Protein AF-A0A2I1DRF0-F1 (afdb_monomer_lite)

Structure (mmCIF, N/CA/C/O backbone):
data_AF-A0A2I1DRF0-F1
#
_entry.id   AF-A0A2I1DRF0-F1
#
loop_
_atom_site.group_PDB
_atom_site.id
_atom_site.type_symbol
_atom_site.label_atom_id
_atom_site.label_alt_id
_atom_site.label_comp_id
_atom_site.label_asym_id
_atom_site.label_entity_id
_atom_site.label_seq_id
_atom_site.pdbx_PDB_ins_code
_atom_site.Cartn_x
_atom_site.Cartn_y
_atom_site.Cartn_z
_atom_site.occupancy
_atom_site.B_iso_or_equiv
_atom_site.auth_seq_id
_atom_site.auth_comp_id
_atom_site.auth_asym_id
_atom_site.auth_atom_id
_atom_site.pdbx_PDB_model_num
ATOM 1 N N . MET A 1 1 ? 19.678 -8.489 -13.136 1.00 70.81 1 MET A N 1
ATOM 2 C CA . MET A 1 1 ? 19.149 -7.119 -12.945 1.00 70.81 1 MET A CA 1
ATOM 3 C C . MET A 1 1 ? 17.855 -7.217 -12.158 1.00 70.81 1 MET A C 1
ATOM 5 O O . MET A 1 1 ? 17.047 -8.071 -12.495 1.00 70.81 1 MET A O 1
ATOM 9 N N . ALA A 1 2 ? 17.680 -6.415 -11.107 1.00 85.12 2 ALA A N 1
ATOM 10 C CA . ALA A 1 2 ? 16.410 -6.353 -10.385 1.00 85.12 2 ALA A CA 1
ATOM 11 C C . ALA A 1 2 ? 15.388 -5.539 -11.194 1.00 85.12 2 ALA A C 1
ATOM 13 O O . ALA A 1 2 ? 15.760 -4.560 -11.841 1.00 85.12 2 ALA A O 1
ATOM 14 N N . ASP A 1 3 ? 14.115 -5.934 -11.165 1.00 93.12 3 ASP A N 1
ATOM 15 C CA . ASP A 1 3 ? 13.043 -5.197 -11.835 1.00 93.12 3 ASP A CA 1
ATOM 16 C C . ASP A 1 3 ? 12.927 -3.779 -11.248 1.00 93.12 3 ASP A C 1
ATOM 18 O O . ASP A 1 3 ? 12.793 -3.594 -10.034 1.00 93.12 3 ASP A O 1
ATOM 22 N N . ALA A 1 4 ? 12.995 -2.757 -12.101 1.00 93.88 4 ALA A N 1
ATOM 23 C CA . ALA A 1 4 ? 12.957 -1.361 -11.672 1.00 93.88 4 ALA A CA 1
ATOM 24 C C . ALA A 1 4 ? 11.630 -0.986 -10.984 1.00 93.88 4 ALA A C 1
ATOM 26 O O . ALA A 1 4 ? 11.617 -0.117 -10.109 1.00 93.88 4 ALA A O 1
ATOM 27 N N . ARG A 1 5 ? 10.528 -1.676 -11.314 1.00 94.50 5 ARG A N 1
ATOM 28 C CA . ARG A 1 5 ? 9.217 -1.493 -10.669 1.00 94.50 5 ARG A CA 1
ATOM 29 C C . ARG A 1 5 ? 9.248 -1.903 -9.196 1.00 94.50 5 ARG A C 1
ATOM 31 O O . ARG A 1 5 ? 8.547 -1.303 -8.393 1.00 94.50 5 ARG A O 1
ATOM 38 N N . CYS A 1 6 ? 10.093 -2.867 -8.822 1.00 92.75 6 CYS A N 1
ATOM 39 C CA . CYS A 1 6 ? 10.230 -3.324 -7.435 1.00 92.75 6 CYS A CA 1
ATOM 40 C C . CYS A 1 6 ? 11.031 -2.359 -6.549 1.00 92.75 6 CYS A C 1
ATOM 42 O O . CYS A 1 6 ? 10.983 -2.477 -5.329 1.00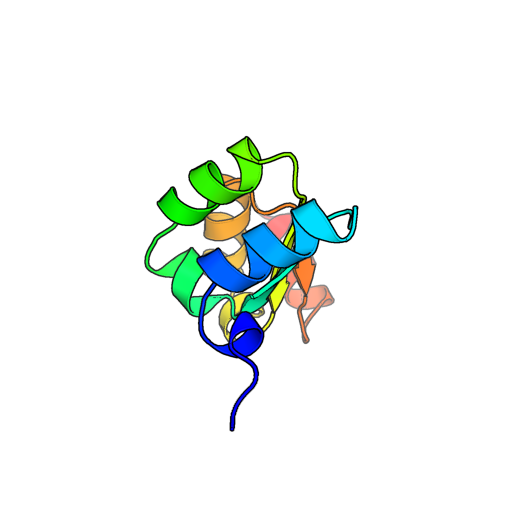 92.75 6 CYS A O 1
ATOM 44 N N . ASN A 1 7 ? 11.768 -1.420 -7.149 1.00 91.50 7 ASN A N 1
ATOM 45 C CA . ASN A 1 7 ? 12.700 -0.540 -6.438 1.00 91.50 7 ASN A CA 1
ATOM 46 C C . ASN A 1 7 ? 12.288 0.940 -6.469 1.00 91.50 7 ASN A C 1
ATOM 48 O O . ASN A 1 7 ? 12.901 1.762 -5.794 1.00 91.50 7 ASN A O 1
ATOM 52 N N . SER A 1 8 ? 11.273 1.308 -7.256 1.00 93.88 8 SER A N 1
ATOM 53 C CA . SER A 1 8 ? 10.836 2.697 -7.397 1.00 93.88 8 SER A CA 1
ATOM 54 C C . SER A 1 8 ? 9.329 2.797 -7.589 1.00 93.88 8 SER A C 1
ATOM 56 O O . SER A 1 8 ? 8.785 2.343 -8.598 1.00 93.88 8 SER A O 1
ATOM 58 N N . LEU A 1 9 ? 8.668 3.504 -6.666 1.00 94.69 9 LEU A N 1
ATOM 59 C CA . LEU A 1 9 ? 7.254 3.861 -6.792 1.00 94.69 9 LEU A CA 1
ATOM 60 C C . LEU A 1 9 ? 6.977 4.605 -8.102 1.00 94.69 9 LEU A C 1
ATOM 62 O O . LEU A 1 9 ? 5.993 4.320 -8.771 1.00 94.69 9 LEU A O 1
ATOM 66 N N . GLN A 1 10 ? 7.868 5.501 -8.529 1.00 95.12 10 GLN A N 1
ATOM 67 C CA . GLN A 1 10 ? 7.686 6.252 -9.775 1.00 95.12 10 GLN A CA 1
ATOM 68 C C . GLN A 1 10 ? 7.691 5.349 -11.015 1.00 95.12 10 GLN A C 1
ATOM 70 O O . GLN A 1 10 ? 6.972 5.610 -11.981 1.00 95.12 10 GLN A O 1
ATOM 75 N N . VAL A 1 11 ? 8.516 4.299 -11.021 1.00 96.69 11 VAL A N 1
ATOM 76 C CA . VAL A 1 11 ? 8.544 3.328 -12.124 1.00 96.69 11 VAL A CA 1
ATOM 77 C C . VAL A 1 11 ? 7.302 2.439 -12.077 1.00 96.69 11 VAL A C 1
ATOM 79 O O . VAL A 1 11 ? 6.679 2.229 -13.116 1.00 96.69 11 VAL A O 1
ATOM 82 N N . ALA A 1 12 ? 6.890 1.994 -10.886 1.00 97.19 12 ALA A N 1
ATOM 83 C CA . ALA A 1 12 ? 5.663 1.219 -10.705 1.00 97.19 12 ALA A CA 1
ATOM 84 C C . ALA A 1 12 ? 4.410 1.991 -11.163 1.00 97.19 12 ALA A C 1
ATOM 86 O O . ALA A 1 12 ? 3.617 1.453 -11.929 1.00 97.19 12 ALA A O 1
ATOM 87 N N . ILE A 1 13 ? 4.274 3.266 -10.775 1.00 97.44 13 ILE A N 1
ATOM 88 C CA . ILE A 1 13 ? 3.172 4.153 -11.187 1.00 97.44 13 ILE A CA 1
ATOM 89 C C . ILE A 1 13 ? 3.140 4.302 -12.710 1.00 97.44 13 ILE A C 1
ATOM 91 O O . ILE A 1 13 ? 2.097 4.100 -13.327 1.00 97.44 13 ILE A O 1
ATOM 95 N N . ARG A 1 14 ? 4.282 4.626 -13.337 1.00 97.12 14 ARG A N 1
ATOM 96 C CA . ARG A 1 14 ? 4.356 4.785 -14.800 1.00 97.12 14 ARG A CA 1
ATOM 97 C C . ARG A 1 14 ? 3.956 3.509 -15.531 1.00 97.12 14 ARG A C 1
ATOM 99 O O . ARG A 1 14 ? 3.194 3.587 -16.490 1.00 97.12 14 ARG A O 1
ATOM 106 N N . PHE A 1 15 ? 4.435 2.359 -15.062 1.00 97.69 15 PHE A N 1
ATOM 107 C CA . PHE A 1 15 ? 4.071 1.070 -15.639 1.00 97.69 15 PHE A CA 1
ATOM 108 C C . PHE A 1 15 ? 2.577 0.771 -15.476 1.00 97.69 15 PHE A C 1
ATOM 110 O O . PHE A 1 15 ? 1.935 0.402 -16.452 1.00 97.69 15 PHE A O 1
ATOM 117 N N . ALA A 1 16 ? 2.014 0.965 -14.280 1.00 98.25 16 ALA A N 1
ATOM 118 C CA . ALA A 1 16 ? 0.603 0.695 -14.016 1.00 98.25 16 ALA A CA 1
ATOM 119 C C . ALA A 1 16 ? -0.322 1.546 -14.894 1.00 98.25 16 ALA A C 1
ATOM 121 O O . ALA A 1 16 ? -1.268 1.013 -15.461 1.00 98.25 16 ALA A O 1
ATOM 122 N N . LYS A 1 17 ? 0.002 2.832 -15.092 1.00 97.56 17 LYS A N 1
ATOM 123 C CA . LYS A 1 17 ? -0.734 3.686 -16.035 1.00 97.56 17 LYS A CA 1
ATOM 124 C C . LYS A 1 17 ? -0.598 3.216 -17.480 1.00 97.56 17 LYS A C 1
ATOM 126 O O . LYS A 1 17 ? -1.578 3.202 -18.209 1.00 97.56 17 LYS A O 1
ATOM 131 N N . PHE A 1 18 ? 0.620 2.879 -17.906 1.00 97.6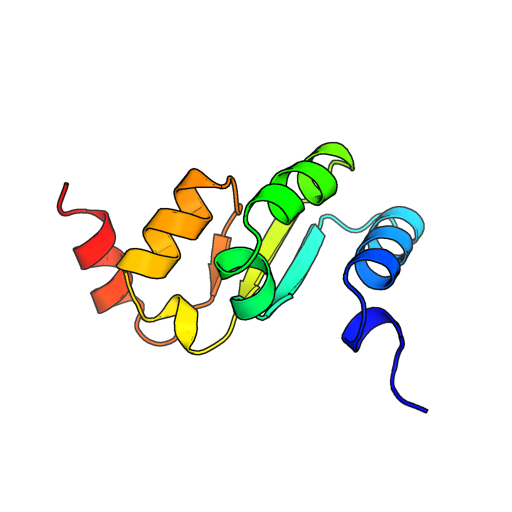2 18 PHE A N 1
ATOM 132 C CA . PHE A 1 18 ? 0.878 2.432 -19.275 1.00 97.62 18 PHE A CA 1
ATOM 133 C C . PHE A 1 18 ? 0.135 1.132 -19.604 1.00 97.62 18 PHE A C 1
ATOM 135 O O . PHE A 1 18 ? -0.379 0.978 -20.705 1.00 97.62 18 PHE A O 1
ATOM 142 N N . ALA A 1 19 ? 0.076 0.213 -18.644 1.00 98.06 19 ALA A N 1
ATOM 143 C CA . ALA A 1 19 ? -0.574 -1.082 -18.787 1.00 98.06 19 ALA A CA 1
ATOM 144 C C . ALA A 1 19 ? -2.077 -1.063 -18.442 1.00 98.06 19 ALA A C 1
ATOM 146 O O . ALA A 1 19 ? -2.665 -2.135 -18.337 1.00 98.06 19 ALA A O 1
ATOM 147 N N . ASP A 1 20 ? -2.673 0.120 -18.244 1.00 97.62 20 ASP A N 1
ATOM 148 C CA . ASP A 1 20 ? -4.088 0.311 -17.884 1.00 97.62 20 ASP A CA 1
ATOM 149 C C . ASP A 1 20 ? -4.535 -0.532 -16.673 1.00 97.62 20 ASP A C 1
ATOM 151 O O . ASP A 1 20 ? -5.573 -1.194 -16.658 1.00 97.62 20 ASP A O 1
ATOM 155 N N . LEU A 1 21 ? -3.691 -0.560 -15.638 1.00 98.25 21 LEU A N 1
ATOM 156 C CA . LEU A 1 21 ? -3.970 -1.280 -14.400 1.00 98.25 21 LEU A CA 1
ATOM 157 C C . LEU A 1 21 ? -4.744 -0.402 -13.418 1.00 98.25 21 LEU A C 1
ATOM 159 O O . LEU A 1 21 ? -4.519 0.801 -13.314 1.00 98.25 21 LEU A O 1
ATOM 163 N N . LEU A 1 22 ? -5.575 -1.045 -12.596 1.00 98.19 22 LEU A N 1
ATOM 164 C CA . LEU A 1 22 ? -6.372 -0.376 -11.566 1.00 98.19 22 LEU A CA 1
ATOM 165 C C . LEU A 1 22 ? -5.521 0.357 -10.510 1.00 98.19 22 LEU A C 1
ATOM 167 O O . LEU A 1 22 ? -5.935 1.384 -9.974 1.00 98.19 22 LEU A O 1
ATOM 171 N N . GLY A 1 23 ? -4.353 -0.181 -10.154 1.00 97.88 23 GLY A N 1
ATOM 172 C CA . GLY A 1 23 ? -3.567 0.340 -9.041 1.00 97.88 23 GLY A CA 1
ATOM 173 C C . GLY A 1 23 ? -2.239 -0.368 -8.807 1.00 97.88 23 GLY A C 1
ATOM 174 O O . GLY A 1 23 ? -1.844 -1.256 -9.563 1.00 97.88 23 GLY A O 1
ATOM 175 N N . ILE A 1 24 ? -1.556 0.034 -7.735 1.00 98.00 24 ILE A N 1
ATOM 176 C CA . ILE A 1 24 ? -0.270 -0.528 -7.308 1.00 98.00 24 ILE A CA 1
ATOM 177 C C . ILE A 1 24 ? -0.319 -1.029 -5.865 1.00 98.00 24 ILE A C 1
ATOM 179 O O . ILE A 1 24 ? -1.046 -0.506 -5.021 1.00 98.00 24 ILE A O 1
ATOM 183 N N . VAL A 1 25 ? 0.524 -2.019 -5.583 1.00 98.06 25 VAL A N 1
ATOM 184 C CA . VAL A 1 25 ? 0.765 -2.565 -4.246 1.00 98.06 25 VAL A CA 1
ATOM 185 C C . VAL A 1 25 ? 2.217 -2.259 -3.867 1.00 98.06 25 VAL A C 1
ATOM 187 O O . VAL A 1 25 ? 3.127 -2.591 -4.624 1.00 98.06 25 VAL A O 1
ATOM 190 N N . THR A 1 26 ? 2.456 -1.629 -2.714 1.00 97.50 26 THR A N 1
ATOM 191 C CA . THR A 1 26 ? 3.811 -1.278 -2.239 1.00 97.50 26 THR A CA 1
ATOM 192 C C . THR A 1 26 ? 4.048 -1.700 -0.794 1.00 97.50 26 THR A C 1
ATOM 194 O O . THR A 1 26 ? 3.112 -1.856 -0.014 1.00 97.50 26 THR A O 1
ATOM 197 N N . LYS A 1 27 ? 5.314 -1.845 -0.391 1.00 97.31 27 LYS A N 1
ATOM 198 C CA . LYS A 1 27 ? 5.650 -1.970 1.030 1.00 97.31 27 LYS A CA 1
ATOM 199 C C . LYS A 1 27 ? 5.134 -0.732 1.776 1.00 97.31 27 LYS A C 1
ATOM 201 O O . LYS A 1 27 ? 5.159 0.370 1.231 1.00 97.31 27 LYS A O 1
ATOM 206 N N . SER A 1 28 ? 4.663 -0.909 3.003 1.00 97.88 28 SER A N 1
ATOM 207 C CA . SER A 1 28 ? 4.040 0.152 3.801 1.00 97.88 28 SER A CA 1
ATOM 208 C C . SER A 1 28 ? 5.024 1.196 4.327 1.00 97.88 28 SER A C 1
ATOM 210 O O . SER A 1 28 ? 4.648 2.354 4.470 1.00 97.88 28 SER A O 1
ATOM 212 N N . VAL A 1 29 ? 6.290 0.823 4.550 1.00 97.44 29 VAL A N 1
ATOM 213 C CA . VAL A 1 29 ? 7.318 1.704 5.140 1.00 97.44 29 VAL A CA 1
ATOM 214 C C . VAL A 1 29 ? 7.443 3.059 4.414 1.00 97.44 29 VAL A C 1
ATOM 216 O O . VAL A 1 29 ? 7.236 4.071 5.077 1.00 97.44 29 VAL A O 1
ATOM 219 N N . PRO A 1 30 ? 7.638 3.135 3.077 1.00 95.69 30 PRO A N 1
ATOM 220 C CA . PRO A 1 30 ? 7.722 4.423 2.377 1.00 95.69 30 PRO A CA 1
ATOM 221 C C . PRO A 1 30 ? 6.473 5.302 2.520 1.00 95.69 30 PRO A C 1
ATOM 223 O O . PRO A 1 30 ? 6.569 6.524 2.499 1.00 95.69 30 PRO A O 1
ATOM 226 N N . ILE A 1 31 ? 5.293 4.690 2.654 1.00 97.56 31 ILE A N 1
ATOM 227 C CA . ILE A 1 31 ? 4.025 5.416 2.786 1.00 97.56 31 ILE A CA 1
ATOM 228 C C . ILE A 1 31 ? 3.842 5.961 4.206 1.00 97.56 31 ILE A C 1
ATOM 230 O O . ILE A 1 31 ? 3.307 7.052 4.380 1.00 97.56 31 ILE A O 1
ATOM 234 N N . ILE A 1 32 ? 4.299 5.221 5.216 1.00 97.75 32 ILE A N 1
ATOM 235 C CA . ILE A 1 32 ? 4.278 5.650 6.620 1.00 97.75 32 ILE A CA 1
ATOM 236 C C . ILE A 1 32 ? 5.291 6.781 6.840 1.00 97.75 32 ILE A C 1
ATOM 238 O O . ILE A 1 32 ? 4.955 7.779 7.472 1.00 97.75 32 ILE A O 1
ATOM 242 N N . GLU A 1 33 ? 6.502 6.648 6.293 1.00 97.12 33 GLU A N 1
ATOM 243 C CA . GLU A 1 33 ? 7.569 7.651 6.417 1.00 97.12 33 GLU A CA 1
ATOM 244 C C . GLU A 1 33 ? 7.273 8.928 5.618 1.00 97.12 33 GLU A C 1
ATOM 246 O O . GLU A 1 33 ? 7.587 10.028 6.072 1.00 97.12 33 GLU A O 1
ATOM 251 N N . ALA A 1 34 ? 6.632 8.803 4.451 1.00 96.94 34 ALA A N 1
ATOM 252 C CA . ALA A 1 34 ? 6.268 9.935 3.604 1.00 96.94 34 ALA A CA 1
ATOM 253 C C . ALA A 1 34 ? 4.806 9.853 3.114 1.00 96.94 34 ALA A C 1
ATOM 255 O O . ALA A 1 34 ? 4.558 9.602 1.929 1.00 96.94 34 ALA A O 1
ATOM 256 N N . PRO A 1 35 ? 3.812 10.165 3.974 1.00 95.94 35 PRO A N 1
ATOM 257 C CA . PRO A 1 35 ? 2.390 10.110 3.611 1.00 95.94 35 PRO A CA 1
ATOM 258 C C . PRO A 1 35 ? 2.006 10.995 2.417 1.00 95.94 35 PRO A C 1
ATOM 260 O O . PRO A 1 35 ? 1.033 10.714 1.721 1.00 95.94 35 PRO A O 1
ATOM 263 N N . ILE A 1 36 ? 2.789 12.043 2.131 1.00 95.12 36 ILE A N 1
ATOM 264 C CA . ILE A 1 36 ? 2.588 12.921 0.969 1.00 95.12 36 ILE A CA 1
ATOM 265 C C . ILE A 1 36 ? 2.663 12.166 -0.370 1.00 95.12 36 ILE A C 1
ATOM 267 O O . ILE A 1 36 ? 2.013 12.572 -1.332 1.00 95.12 36 ILE A O 1
ATOM 271 N N . LEU A 1 37 ? 3.382 11.037 -0.428 1.00 96.19 37 LEU A N 1
ATOM 272 C CA . LEU A 1 37 ? 3.471 10.196 -1.626 1.00 96.19 37 LEU A CA 1
ATOM 273 C C . LEU A 1 37 ? 2.113 9.620 -2.038 1.00 96.19 37 LEU A C 1
ATOM 275 O O . LEU A 1 37 ? 1.883 9.399 -3.227 1.00 96.19 37 LEU A O 1
ATOM 279 N N . VAL A 1 38 ? 1.202 9.418 -1.078 1.00 97.69 38 VAL A N 1
ATOM 280 C CA . VAL A 1 38 ? -0.158 8.950 -1.365 1.00 97.69 38 VAL A CA 1
ATOM 281 C C . VAL A 1 38 ? -0.860 9.938 -2.284 1.00 97.69 38 VAL A C 1
ATOM 283 O O . VAL A 1 38 ? -1.397 9.526 -3.307 1.00 97.69 38 VAL A O 1
ATOM 286 N N . LYS A 1 39 ? -0.772 11.243 -1.998 1.00 95.69 39 LYS A N 1
ATOM 287 C CA . LYS A 1 39 ? -1.377 12.287 -2.835 1.00 95.69 39 LYS A CA 1
ATOM 288 C C . LYS A 1 39 ? -0.888 12.194 -4.282 1.00 95.69 39 LYS A C 1
ATOM 290 O O . LYS A 1 39 ? -1.709 12.144 -5.190 1.00 95.69 39 LYS A O 1
ATOM 295 N N . THR A 1 40 ? 0.425 12.075 -4.485 1.00 95.00 40 THR A N 1
ATOM 296 C CA . THR A 1 40 ? 1.020 11.943 -5.824 1.00 95.00 40 THR A CA 1
ATOM 297 C C . THR A 1 40 ? 0.515 10.707 -6.569 1.00 95.00 40 THR A C 1
ATOM 299 O O . THR A 1 40 ? 0.277 10.775 -7.770 1.00 95.00 40 THR A O 1
ATOM 302 N N . ILE A 1 41 ? 0.324 9.576 -5.879 1.00 96.50 41 ILE A N 1
ATOM 303 C CA . ILE A 1 41 ? -0.224 8.356 -6.491 1.00 96.50 41 ILE A CA 1
ATOM 304 C C . ILE A 1 41 ? -1.706 8.549 -6.829 1.00 96.50 41 ILE A C 1
ATOM 306 O O . ILE A 1 41 ? -2.117 8.253 -7.950 1.00 96.50 41 ILE A O 1
ATOM 310 N N . LYS A 1 42 ? -2.502 9.097 -5.906 1.00 96.50 42 LYS A N 1
ATOM 311 C CA . LYS A 1 42 ? -3.942 9.314 -6.108 1.00 96.50 42 LYS A CA 1
ATOM 312 C C . LYS A 1 42 ? -4.237 10.307 -7.235 1.00 96.50 42 LYS A C 1
ATOM 314 O O . LYS A 1 42 ? -5.173 10.080 -7.995 1.00 96.50 42 LYS A O 1
ATOM 319 N N . GLU A 1 43 ? -3.406 11.334 -7.419 1.00 96.25 43 GLU A N 1
ATOM 320 C CA . GLU A 1 43 ? -3.493 12.275 -8.552 1.00 96.25 43 GLU A CA 1
ATOM 321 C C . GLU A 1 43 ? -3.313 11.596 -9.920 1.00 96.25 43 GLU A C 1
ATOM 323 O O . GLU A 1 43 ? -3.720 12.143 -10.944 1.00 96.25 43 GLU A O 1
ATOM 328 N N . THR A 1 44 ? -2.752 10.383 -9.965 1.00 96.75 44 THR A N 1
ATOM 329 C CA . THR A 1 44 ? -2.656 9.612 -11.212 1.00 96.75 44 THR A CA 1
ATOM 330 C C . THR A 1 44 ? -3.915 8.828 -11.574 1.00 96.75 44 THR A C 1
ATOM 332 O O . THR A 1 44 ? -3.964 8.283 -12.678 1.00 96.75 44 THR A O 1
ATOM 335 N N . GLY A 1 45 ? -4.902 8.763 -10.674 1.00 96.88 45 GLY A N 1
ATOM 336 C CA . GLY A 1 45 ? -6.108 7.941 -10.810 1.00 96.88 45 GLY A CA 1
ATOM 337 C C . GLY A 1 45 ? -5.941 6.487 -10.353 1.00 96.88 45 GLY A C 1
ATOM 338 O O . GLY A 1 45 ? -6.919 5.747 -10.331 1.00 96.88 45 GLY A O 1
ATOM 339 N N . LEU A 1 46 ? -4.732 6.074 -9.958 1.00 98.31 46 LEU A N 1
ATOM 340 C CA . LEU A 1 46 ? -4.458 4.714 -9.494 1.00 98.31 46 LEU A CA 1
ATOM 341 C C . LEU A 1 46 ? -4.954 4.481 -8.059 1.00 98.31 46 LEU A C 1
ATOM 343 O O . LEU A 1 46 ? -4.870 5.359 -7.190 1.00 98.31 46 LEU A O 1
ATOM 347 N N . LEU A 1 47 ? -5.411 3.256 -7.791 1.00 98.44 47 LEU A N 1
ATOM 348 C CA . LEU A 1 47 ? -5.567 2.771 -6.422 1.00 98.44 47 LEU A CA 1
ATOM 349 C C . LEU A 1 47 ? -4.200 2.445 -5.804 1.00 98.44 47 LEU A C 1
ATOM 351 O O . LEU A 1 47 ? -3.281 1.977 -6.482 1.00 98.44 47 LEU A O 1
ATOM 355 N N . LEU A 1 48 ? -4.075 2.691 -4.505 1.00 98.50 48 LEU A N 1
ATOM 356 C CA . LEU A 1 48 ? -2.890 2.414 -3.713 1.00 98.50 48 LEU A CA 1
ATOM 357 C C . LEU A 1 48 ? -3.215 1.423 -2.603 1.00 98.50 48 LEU A C 1
ATOM 359 O O . LEU A 1 48 ? -4.019 1.696 -1.710 1.00 98.50 48 LEU A O 1
ATOM 363 N N . PHE A 1 49 ? -2.493 0.311 -2.623 1.00 98.50 49 PHE A N 1
ATOM 364 C CA . PHE A 1 49 ? -2.523 -0.708 -1.590 1.00 98.50 49 PHE A CA 1
ATOM 365 C C . PHE A 1 49 ? -1.150 -0.848 -0.943 1.00 98.50 49 PHE A C 1
ATOM 367 O O . PHE A 1 49 ? -0.119 -0.656 -1.598 1.00 98.50 49 PHE A O 1
ATOM 374 N N . THR A 1 50 ? -1.114 -1.239 0.327 1.00 98.50 50 THR A N 1
ATOM 375 C CA . THR A 1 50 ? 0.152 -1.500 1.021 1.00 98.50 50 THR A CA 1
ATOM 376 C C . THR A 1 50 ? 0.226 -2.894 1.628 1.00 98.50 50 THR A C 1
ATOM 378 O O . THR A 1 50 ? -0.797 -3.492 1.957 1.00 98.50 50 THR A O 1
ATOM 381 N N . TYR A 1 51 ? 1.445 -3.400 1.815 1.00 97.94 51 TYR A N 1
ATOM 382 C CA . TYR A 1 51 ? 1.736 -4.647 2.530 1.00 97.94 51 TYR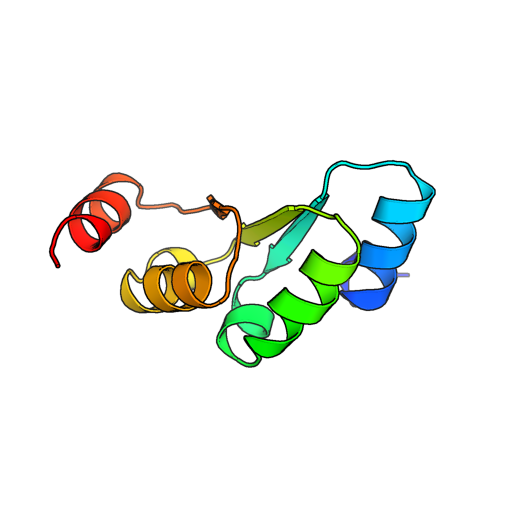 A CA 1
ATOM 383 C C . TYR A 1 51 ? 2.974 -4.518 3.427 1.00 97.94 51 TYR A C 1
ATOM 385 O O . TYR A 1 51 ? 3.748 -3.563 3.329 1.00 97.94 51 TYR A O 1
ATOM 393 N N . GLY A 1 52 ? 3.205 -5.533 4.259 1.00 97.06 52 GLY A N 1
ATOM 394 C CA . GLY A 1 52 ? 4.394 -5.668 5.098 1.00 97.06 52 GLY A CA 1
ATOM 395 C C . GLY A 1 52 ? 4.080 -5.527 6.581 1.00 97.06 52 GLY A C 1
ATOM 396 O O . GLY A 1 52 ? 2.994 -5.100 6.960 1.00 97.06 52 GLY A O 1
ATOM 397 N N . SER A 1 53 ? 5.057 -5.861 7.424 1.00 96.62 53 SER A N 1
ATOM 398 C CA . SER A 1 53 ? 4.879 -5.989 8.877 1.00 96.62 53 SER A CA 1
ATOM 399 C C . SER A 1 53 ? 4.246 -4.767 9.548 1.00 96.62 53 SER A C 1
ATOM 401 O O . SER A 1 53 ? 3.455 -4.933 10.473 1.00 96.62 53 SER A O 1
ATOM 403 N N . MET A 1 54 ? 4.520 -3.554 9.056 1.00 97.06 54 MET A N 1
ATOM 404 C CA . MET A 1 54 ? 3.958 -2.323 9.627 1.00 97.06 54 MET A CA 1
ATOM 405 C C . MET A 1 54 ? 2.437 -2.213 9.474 1.00 97.06 54 MET A C 1
ATOM 407 O O . MET A 1 54 ? 1.813 -1.457 10.211 1.00 97.06 54 MET A O 1
ATOM 411 N N . ASN A 1 55 ? 1.821 -2.973 8.564 1.00 97.50 55 ASN A N 1
ATOM 412 C CA . ASN A 1 55 ? 0.366 -3.004 8.426 1.00 97.50 55 ASN A CA 1
ATOM 413 C C . ASN A 1 55 ? -0.332 -3.764 9.563 1.00 97.50 55 ASN A C 1
ATOM 415 O O . ASN A 1 55 ? -1.541 -3.638 9.717 1.00 97.50 55 ASN A O 1
ATOM 419 N N . ASN A 1 56 ? 0.404 -4.519 10.380 1.00 95.81 56 ASN A N 1
ATOM 420 C CA . ASN A 1 56 ? -0.164 -5.187 11.551 1.00 95.81 56 ASN A CA 1
ATOM 421 C C . ASN A 1 56 ? -0.291 -4.257 12.773 1.00 95.81 56 ASN A C 1
ATOM 423 O O . ASN A 1 56 ? -0.909 -4.639 13.764 1.00 95.81 56 ASN A O 1
ATOM 427 N N . ASP A 1 57 ? 0.257 -3.039 12.708 1.00 96.25 57 ASP A N 1
ATOM 428 C CA . ASP A 1 57 ? 0.078 -2.008 13.731 1.00 96.25 57 ASP A CA 1
ATOM 429 C C . ASP A 1 57 ? -1.097 -1.093 13.362 1.00 96.25 57 ASP A C 1
ATOM 431 O O . ASP A 1 57 ? -1.079 -0.375 12.357 1.00 96.25 57 ASP A O 1
ATOM 435 N N . VAL A 1 58 ? -2.119 -1.089 14.218 1.00 95.88 58 VAL A N 1
ATOM 436 C CA . VAL A 1 58 ? -3.343 -0.291 14.068 1.00 95.88 58 VAL A CA 1
ATOM 437 C C . VAL A 1 58 ? -3.037 1.199 13.897 1.00 95.88 58 VAL A C 1
ATOM 439 O O . VAL A 1 58 ? -3.716 1.877 13.125 1.00 95.88 58 VAL A O 1
ATOM 442 N N . THR A 1 59 ? -2.011 1.720 14.569 1.00 96.25 59 THR A N 1
ATOM 443 C CA . THR A 1 59 ? -1.615 3.132 14.479 1.00 96.25 59 THR A CA 1
ATOM 444 C C . THR A 1 59 ? -1.144 3.471 13.068 1.00 96.25 59 THR A C 1
ATOM 446 O O . THR A 1 59 ? -1.585 4.463 12.482 1.00 96.25 59 THR A O 1
ATOM 449 N N . ASN A 1 60 ? -0.332 2.596 12.475 1.00 97.31 60 ASN A N 1
ATOM 450 C CA . ASN A 1 60 ? 0.145 2.756 11.103 1.00 97.31 60 ASN A CA 1
ATOM 451 C C . ASN A 1 60 ? -0.981 2.575 10.086 1.00 97.31 60 ASN A C 1
ATOM 453 O O . ASN A 1 60 ? -1.022 3.284 9.081 1.00 97.31 60 ASN A O 1
ATOM 457 N N . VAL A 1 61 ? -1.926 1.667 10.336 1.00 97.06 61 VAL A N 1
ATOM 458 C CA . VAL A 1 61 ? -3.105 1.523 9.471 1.00 97.06 61 VAL A CA 1
ATOM 459 C C . VAL A 1 61 ? -3.983 2.776 9.531 1.00 97.06 61 VAL A C 1
ATOM 461 O O . VAL A 1 61 ? -4.444 3.249 8.493 1.00 97.06 61 VAL A O 1
ATOM 464 N N . ARG A 1 62 ? -4.168 3.377 10.713 1.00 96.25 62 ARG A N 1
ATOM 465 C CA . ARG A 1 62 ? -4.886 4.655 10.863 1.00 96.25 62 ARG A CA 1
ATOM 466 C C . ARG A 1 62 ? -4.179 5.796 10.130 1.00 96.25 62 ARG A C 1
ATOM 468 O O . ARG A 1 62 ? -4.858 6.584 9.470 1.00 96.25 62 ARG A O 1
ATOM 475 N N . LEU A 1 63 ? -2.847 5.867 10.201 1.00 96.81 63 LEU A N 1
ATOM 476 C CA . LEU A 1 63 ? -2.052 6.850 9.456 1.00 96.81 63 LEU A CA 1
ATOM 477 C C . LEU A 1 63 ? -2.256 6.698 7.942 1.00 96.81 63 LEU A C 1
ATOM 479 O O . LEU A 1 63 ? -2.565 7.673 7.262 1.00 96.81 63 LEU A O 1
ATOM 483 N N . GLN A 1 64 ? -2.155 5.470 7.432 1.00 97.81 64 GLN A N 1
ATOM 484 C CA . GLN A 1 64 ? -2.358 5.159 6.015 1.00 97.81 64 GLN A CA 1
ATOM 485 C C . GLN A 1 64 ? -3.786 5.478 5.551 1.00 97.81 64 GLN A C 1
ATOM 487 O O . GLN A 1 64 ? -3.968 6.125 4.519 1.00 97.81 64 GLN A O 1
ATOM 492 N N . ARG A 1 65 ? -4.799 5.117 6.352 1.00 96.00 65 ARG A N 1
ATOM 493 C CA . ARG A 1 65 ? -6.204 5.469 6.095 1.00 96.00 65 ARG A CA 1
ATOM 494 C C . ARG A 1 65 ? -6.391 6.983 6.009 1.00 96.00 65 ARG A C 1
ATOM 496 O O . ARG A 1 65 ? -7.043 7.465 5.091 1.00 96.00 65 ARG A O 1
ATOM 503 N N . LYS A 1 66 ? -5.796 7.740 6.939 1.00 96.12 66 LYS A N 1
ATOM 504 C CA . LYS A 1 66 ? -5.850 9.211 6.942 1.00 96.12 66 LYS A CA 1
ATOM 505 C C . LYS A 1 66 ? -5.136 9.820 5.731 1.00 96.12 66 LYS A C 1
ATOM 507 O O . LYS A 1 66 ? -5.578 10.848 5.232 1.00 96.12 66 LYS A O 1
ATOM 512 N N . ALA A 1 67 ? -4.055 9.196 5.266 1.00 97.12 67 ALA A N 1
ATOM 513 C CA . ALA A 1 67 ? -3.315 9.636 4.086 1.00 97.12 67 ALA A CA 1
ATOM 514 C C . ALA A 1 67 ? -4.056 9.363 2.763 1.00 97.12 67 ALA A C 1
ATOM 516 O O . ALA A 1 67 ? -3.715 9.972 1.753 1.00 97.12 67 ALA A O 1
ATOM 517 N N . GLY A 1 68 ? -5.066 8.484 2.764 1.00 97.44 68 GLY A N 1
ATOM 518 C CA . GLY A 1 68 ? -5.856 8.135 1.579 1.00 97.44 68 GLY A CA 1
ATOM 519 C C . GLY A 1 68 ? -5.410 6.852 0.873 1.00 97.44 68 GLY A C 1
ATOM 520 O O . GLY A 1 68 ? -5.650 6.708 -0.323 1.00 97.44 68 GLY A O 1
ATOM 521 N N . VAL A 1 69 ? -4.741 5.936 1.583 1.00 98.25 69 VAL A N 1
ATOM 522 C CA . VAL A 1 69 ? -4.483 4.572 1.088 1.00 98.25 69 VAL A CA 1
ATOM 523 C C . VAL A 1 69 ? -5.813 3.822 0.971 1.00 98.25 69 VAL A C 1
ATOM 525 O O . VAL A 1 69 ? -6.607 3.837 1.912 1.00 98.25 69 VAL A O 1
ATOM 528 N N . ASP A 1 70 ? -6.046 3.154 -0.161 1.00 98.25 70 ASP A N 1
ATOM 529 C CA . ASP A 1 70 ? -7.341 2.539 -0.478 1.00 98.25 70 ASP A CA 1
ATOM 530 C C . ASP A 1 70 ? -7.564 1.216 0.267 1.00 98.25 70 ASP A C 1
ATOM 532 O O . ASP A 1 70 ? -8.679 0.936 0.704 1.00 98.25 70 ASP A O 1
ATOM 536 N N . ALA A 1 71 ? -6.513 0.408 0.457 1.00 97.62 71 ALA A N 1
ATOM 537 C CA . ALA A 1 71 ? -6.563 -0.734 1.372 1.00 97.62 71 ALA A CA 1
ATOM 538 C C . ALA A 1 71 ? -5.182 -1.145 1.905 1.00 97.62 71 ALA A C 1
ATOM 540 O O . ALA A 1 71 ? -4.140 -0.861 1.311 1.00 97.62 71 ALA A O 1
ATOM 541 N N . VAL A 1 72 ? 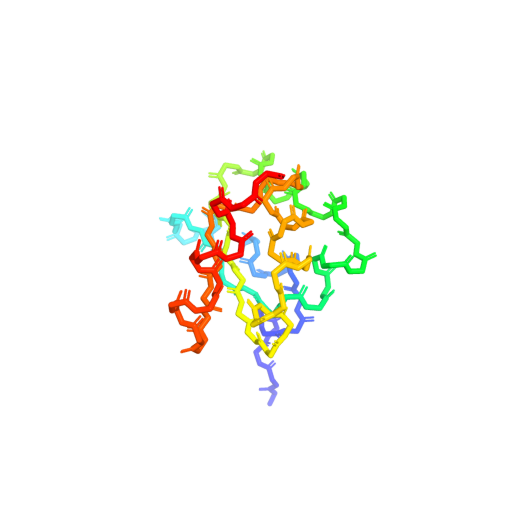-5.190 -1.872 3.022 1.00 97.81 72 VAL A N 1
ATOM 542 C CA . VAL A 1 72 ? -3.997 -2.461 3.640 1.00 97.81 72 VAL A CA 1
ATOM 543 C C . VAL A 1 72 ? -4.102 -3.986 3.642 1.00 97.81 72 VAL A C 1
ATOM 545 O O . VAL A 1 72 ? -5.153 -4.544 3.955 1.00 97.81 72 VAL A O 1
ATOM 548 N N . ILE A 1 73 ? -3.006 -4.663 3.309 1.00 98.25 73 ILE A N 1
ATOM 5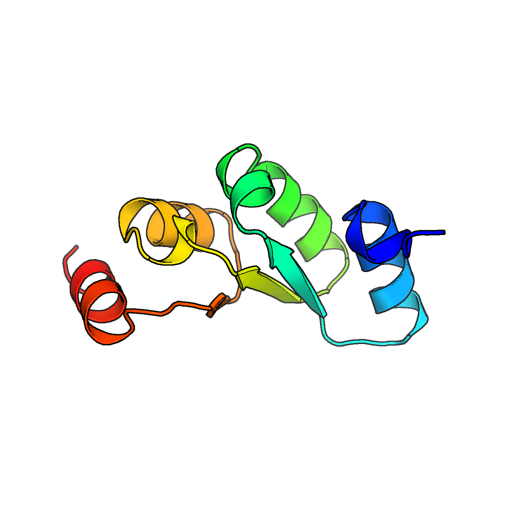49 C CA . ILE A 1 73 ? -2.859 -6.118 3.421 1.00 98.25 73 ILE A CA 1
ATOM 550 C C . ILE A 1 73 ? -2.189 -6.407 4.766 1.00 98.25 73 ILE A C 1
ATOM 552 O O . ILE A 1 73 ? -1.128 -5.843 5.052 1.00 98.25 73 ILE A O 1
ATOM 556 N N . VAL A 1 74 ? -2.828 -7.239 5.592 1.00 97.50 74 VAL A N 1
ATOM 557 C CA . VAL A 1 74 ? -2.453 -7.517 6.990 1.00 97.50 74 VAL A CA 1
ATOM 558 C C . VAL A 1 74 ? -2.402 -9.021 7.240 1.00 97.50 74 VAL A C 1
ATOM 560 O O . VAL A 1 74 ? -3.162 -9.768 6.625 1.00 97.50 74 VAL A O 1
ATOM 563 N N . ASP A 1 75 ? -1.576 -9.448 8.191 1.00 95.50 75 ASP A N 1
ATOM 564 C CA . ASP A 1 75 ? -1.544 -10.837 8.666 1.00 95.50 75 ASP A CA 1
ATOM 565 C C . ASP A 1 75 ? -2.587 -11.043 9.780 1.00 95.50 75 ASP A C 1
ATOM 567 O O . ASP A 1 75 ? -3.316 -12.034 9.812 1.00 95.50 75 ASP A O 1
ATOM 571 N N . SER A 1 76 ? -2.725 -10.054 10.671 1.00 91.88 76 SER A N 1
ATOM 572 C CA . SER A 1 76 ? -3.600 -10.113 11.850 1.00 91.88 76 SER A CA 1
ATOM 573 C C . SER A 1 76 ? -4.936 -9.391 11.632 1.00 91.88 76 SER A C 1
ATOM 575 O O . SER A 1 76 ? -5.207 -8.353 12.241 1.00 91.88 76 SER A O 1
ATOM 577 N N . VAL A 1 77 ? -5.804 -9.955 10.782 1.00 94.88 77 VAL A N 1
ATOM 578 C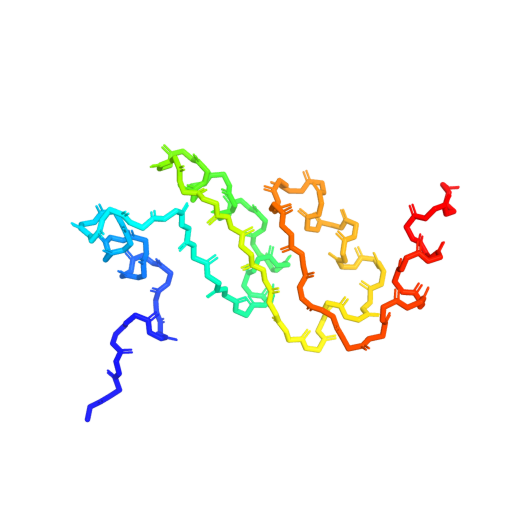 CA . VAL A 1 77 ? -7.084 -9.333 10.370 1.00 94.88 77 VAL A CA 1
ATOM 579 C C . VAL A 1 77 ? -7.967 -8.937 11.559 1.00 94.88 77 VAL A C 1
ATOM 581 O O . VAL A 1 77 ? -8.457 -7.809 11.607 1.00 94.88 77 VAL A O 1
ATOM 584 N N . LEU A 1 78 ? -8.172 -9.833 12.531 1.00 95.00 78 LEU A N 1
ATOM 585 C CA . LEU A 1 78 ? -9.060 -9.567 13.671 1.00 95.00 78 LEU A CA 1
ATOM 586 C C . LEU A 1 78 ? -8.533 -8.429 14.556 1.00 95.00 78 LEU A C 1
ATOM 588 O O . LEU A 1 78 ? -9.298 -7.546 14.940 1.00 95.00 78 LEU A O 1
ATOM 592 N N . ALA A 1 79 ? -7.228 -8.426 14.841 1.00 93.12 79 ALA A N 1
ATOM 593 C CA . ALA A 1 79 ? -6.596 -7.398 15.664 1.00 93.12 79 ALA A CA 1
ATOM 594 C C . ALA A 1 79 ? -6.706 -6.016 15.008 1.00 93.12 79 ALA A C 1
ATOM 596 O O . ALA A 1 79 ? -7.147 -5.058 15.647 1.00 93.12 79 ALA A O 1
ATOM 597 N N . VAL A 1 80 ? -6.385 -5.929 13.712 1.00 95.12 80 VAL A N 1
ATOM 598 C CA . VAL A 1 80 ? -6.472 -4.671 12.961 1.00 95.12 80 VAL A CA 1
ATOM 599 C C . VAL A 1 80 ? -7.919 -4.193 12.866 1.00 95.12 80 VAL A C 1
ATOM 601 O O . VAL A 1 80 ? -8.198 -3.031 13.156 1.00 95.12 80 VAL A O 1
ATOM 604 N N . ARG A 1 81 ? -8.862 -5.082 12.531 1.00 94.44 81 ARG A N 1
ATOM 605 C CA . ARG A 1 81 ? -10.288 -4.740 12.448 1.00 94.44 81 ARG A CA 1
ATOM 606 C C . ARG A 1 81 ? -10.809 -4.168 13.766 1.00 94.44 81 ARG A C 1
ATOM 608 O O . ARG A 1 81 ? -11.427 -3.107 13.750 1.00 94.44 81 ARG A O 1
ATOM 615 N N . ASN A 1 82 ? -10.543 -4.838 14.886 1.00 94.62 82 ASN A N 1
ATOM 616 C CA . ASN A 1 82 ? -11.014 -4.394 16.198 1.00 94.62 82 ASN A CA 1
ATOM 617 C C . ASN A 1 82 ? -10.383 -3.051 16.590 1.00 94.62 82 ASN A C 1
ATOM 619 O O . ASN A 1 82 ? -11.083 -2.152 17.053 1.00 94.62 82 ASN A O 1
ATOM 623 N N . GLY A 1 83 ? -9.082 -2.877 16.335 1.00 92.50 83 GLY A N 1
ATOM 624 C CA . GLY A 1 83 ? -8.388 -1.616 16.594 1.00 92.50 83 GLY A CA 1
ATOM 625 C C . GLY A 1 83 ? -8.891 -0.446 15.740 1.00 92.50 83 GLY A C 1
ATOM 626 O O . GLY A 1 83 ? -8.863 0.699 16.181 1.00 92.50 83 GLY A O 1
ATOM 627 N N . LEU A 1 84 ? -9.399 -0.701 14.533 1.00 91.19 84 LEU A N 1
ATOM 628 C CA . LEU A 1 84 ? -9.983 0.342 13.681 1.00 91.19 84 LEU A CA 1
ATOM 629 C C . LEU A 1 84 ? -11.421 0.730 14.055 1.00 91.19 84 LEU A C 1
ATOM 631 O O . LEU A 1 84 ? -11.863 1.795 13.624 1.00 91.19 84 LEU A O 1
ATOM 635 N N . GLN A 1 85 ? -12.136 -0.115 14.804 1.00 89.25 85 GLN A N 1
ATOM 636 C CA . GLN A 1 85 ? -13.508 0.140 15.269 1.00 89.25 85 GLN A CA 1
ATOM 637 C C . GLN A 1 85 ? -13.565 0.927 16.583 1.00 89.25 85 GLN A C 1
ATOM 639 O O . GLN A 1 85 ? -14.570 1.575 16.866 1.00 89.25 85 GLN A O 1
ATOM 644 N N . GLN A 1 86 ? -12.504 0.869 17.385 1.00 70.50 86 GLN A N 1
ATOM 645 C CA . GLN A 1 86 ? -12.368 1.683 18.588 1.00 70.50 86 GLN A CA 1
ATOM 646 C C . GLN A 1 86 ? -11.937 3.090 18.152 1.00 70.50 86 GLN A C 1
ATOM 648 O O . GLN A 1 86 ? -10.854 3.238 17.586 1.00 70.50 86 GLN A O 1
ATOM 653 N N . ASN A 1 87 ? -12.812 4.083 18.333 1.00 53.62 87 ASN A N 1
ATOM 654 C CA . ASN A 1 87 ? -12.516 5.496 18.066 1.00 53.62 87 ASN A CA 1
ATOM 655 C C . ASN A 1 87 ? -11.673 6.080 19.197 1.00 53.62 87 ASN A C 1
ATOM 657 O O . ASN A 1 87 ? -12.156 6.034 20.348 1.00 53.62 87 ASN A O 1
#

Sequence (87 aa):
MADARCNSLQVAIRFAKFADLLGIVTKSVPIIEAPILVKTIKETGLLLFTYGSMNNDVTNVRLQRKAGVDAVIVDSVLAVRNGLQQN

Foldseek 3Di:
DDDVLQVDPVVVLVVCVVVVHQADEEALVVCLVPLVVLVVSVVSNHAYEYEDDQLQDLVSVVSNVVSPHPYYDYPCVVSNVVSVPPD

pLDDT: mean 95.16, std 6.29, range [53.62, 98.5]

Radius of gyration: 13.34 Å; chains: 1; bounding box: 33×24×38 Å

Organism: NCBI:txid588596

Secondary structure (DSSP, 8-state):
---GGGT-HHHHHHHHHHTT-SEEEEESHHHHH-THHHHHHHTTT-EEEEESGGGGSHHHHHHHHHHT-SEE--S-HHHHHHHHH--

InterPro domains:
  IPR017946 PLC-like phosphodiesterase, TIM beta/alpha-barrel domain superfamily [G3DSA:3.20.20.190] (1-86)
  IPR030395 Glycerophosphodiester phosphodiesterase domain [PF03009] (8-77)
  IPR030395 Glycerophosphodiester phosphodiesterase domain [PS51704] (1-84)
  IPR051578 Glycerophosphodiester Phosphodiesterase [PTHR22958] (2-86)